Protein AF-A0A7C7P185-F1 (afdb_monomer_lite)

Radius of gyration: 18.32 Å; chains: 1; bounding box: 46×19×54 Å

Structure (mmCIF, N/CA/C/O backbone):
data_AF-A0A7C7P185-F1
#
_entry.id   AF-A0A7C7P185-F1
#
loop_
_atom_site.group_PDB
_atom_site.id
_atom_site.type_symbol
_atom_site.label_atom_id
_atom_site.label_alt_id
_atom_site.label_comp_id
_atom_site.label_asym_id
_atom_site.label_entity_id
_atom_site.label_seq_id
_atom_site.pdbx_PDB_ins_code
_atom_site.Cartn_x
_atom_site.Cartn_y
_atom_site.Cartn_z
_atom_site.occupancy
_atom_site.B_iso_or_equiv
_atom_site.auth_seq_id
_atom_site.auth_comp_id
_atom_site.auth_asym_id
_atom_site.auth_atom_id
_atom_site.pdbx_PDB_model_num
ATOM 1 N N . MET A 1 1 ? -16.454 3.243 3.980 1.00 78.44 1 MET A N 1
ATOM 2 C CA . MET A 1 1 ? -16.232 1.783 3.899 1.00 78.44 1 MET A CA 1
ATOM 3 C C . MET A 1 1 ? -16.115 1.296 2.454 1.00 78.44 1 MET A C 1
ATOM 5 O O . MET A 1 1 ? -15.033 0.866 2.092 1.00 78.44 1 MET A O 1
ATOM 9 N N . ILE A 1 2 ? -17.150 1.423 1.604 1.00 89.62 2 ILE A N 1
ATOM 10 C 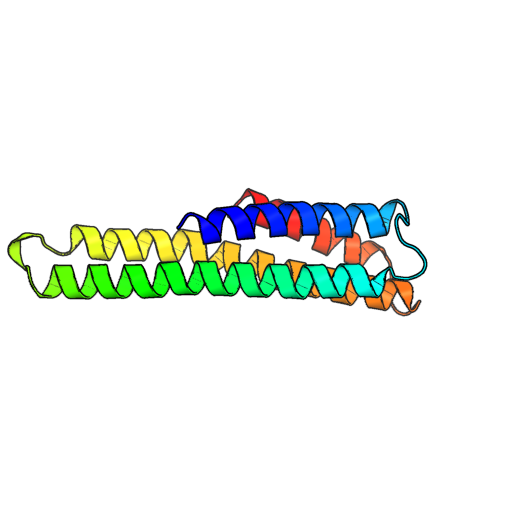CA . ILE A 1 2 ? -17.108 0.959 0.194 1.00 89.62 2 ILE A CA 1
ATOM 11 C C . ILE A 1 2 ? -15.944 1.585 -0.589 1.00 89.62 2 ILE A C 1
ATOM 13 O O . ILE A 1 2 ? -15.174 0.869 -1.219 1.00 89.62 2 ILE A O 1
ATOM 17 N N . LEU A 1 3 ? -15.764 2.906 -0.478 1.00 90.00 3 LEU A N 1
ATOM 18 C CA . LEU A 1 3 ? -14.658 3.606 -1.135 1.00 90.00 3 LEU A CA 1
ATOM 19 C C . LEU A 1 3 ? -13.285 3.052 -0.725 1.00 90.00 3 LEU A C 1
ATOM 21 O O . LEU A 1 3 ? -12.433 2.857 -1.580 1.00 90.00 3 LEU A O 1
ATOM 25 N N . SER A 1 4 ? -13.084 2.751 0.561 1.00 89.44 4 SER A N 1
ATOM 26 C CA . SER A 1 4 ? -11.829 2.182 1.065 1.00 89.44 4 SER A CA 1
ATOM 27 C C . SER A 1 4 ? -11.538 0.819 0.436 1.00 89.44 4 SER A C 1
ATOM 29 O O . SER A 1 4 ? -10.407 0.574 0.040 1.00 89.44 4 SER A O 1
ATOM 31 N N . TYR A 1 5 ? -12.549 -0.040 0.270 1.00 90.94 5 TYR A N 1
ATOM 32 C CA . TYR A 1 5 ? -12.369 -1.329 -0.405 1.00 90.94 5 TYR A CA 1
ATOM 33 C C . TYR A 1 5 ? -12.034 -1.179 -1.886 1.00 90.94 5 TYR A C 1
ATOM 35 O O . TYR A 1 5 ? -11.132 -1.854 -2.374 1.00 90.94 5 TYR A O 1
ATOM 43 N N . ILE A 1 6 ? -12.716 -0.269 -2.587 1.00 94.38 6 ILE A N 1
ATOM 44 C CA . ILE A 1 6 ? -12.422 0.022 -3.995 1.00 94.38 6 ILE A CA 1
ATOM 45 C C . ILE A 1 6 ? -10.981 0.520 -4.130 1.00 94.38 6 ILE A C 1
ATOM 47 O O . ILE A 1 6 ? -10.234 0.028 -4.966 1.00 94.38 6 ILE A O 1
ATOM 51 N N . MET A 1 7 ? -10.567 1.451 -3.274 1.00 94.25 7 MET A N 1
ATOM 52 C CA . MET A 1 7 ? -9.218 2.017 -3.279 1.00 94.25 7 MET A CA 1
ATOM 53 C C . MET A 1 7 ? -8.137 0.975 -2.962 1.00 94.25 7 MET A C 1
ATOM 55 O O . MET A 1 7 ? -7.101 0.951 -3.626 1.00 94.25 7 MET A O 1
ATOM 59 N N . VAL A 1 8 ? -8.390 0.056 -2.024 1.00 93.50 8 VAL A N 1
ATOM 60 C CA . VAL A 1 8 ? -7.486 -1.075 -1.746 1.00 93.50 8 VAL A CA 1
ATOM 61 C C . VAL A 1 8 ? -7.390 -2.012 -2.948 1.00 93.50 8 VAL A C 1
ATOM 63 O O . VAL A 1 8 ? -6.283 -2.390 -3.326 1.00 93.50 8 VAL A O 1
ATOM 66 N N . ALA A 1 9 ? -8.508 -2.338 -3.600 1.00 94.44 9 ALA A N 1
ATOM 67 C CA . ALA A 1 9 ? -8.498 -3.165 -4.805 1.00 94.44 9 ALA A CA 1
ATOM 68 C C . ALA A 1 9 ? -7.710 -2.497 -5.944 1.00 94.44 9 ALA A C 1
ATOM 70 O O . ALA A 1 9 ? -6.847 -3.130 -6.551 1.00 94.44 9 ALA A O 1
ATOM 71 N N . VAL A 1 10 ? -7.940 -1.202 -6.182 1.00 95.44 10 VAL A N 1
ATOM 72 C CA . VAL A 1 10 ? -7.194 -0.407 -7.170 1.00 95.44 10 VAL A CA 1
ATOM 73 C C . VAL A 1 10 ? -5.701 -0.367 -6.830 1.00 95.44 10 VAL A C 1
ATOM 75 O O . VAL A 1 10 ? -4.874 -0.554 -7.716 1.00 95.44 10 VAL A O 1
ATOM 78 N N . SER A 1 11 ? -5.343 -0.195 -5.556 1.00 94.56 11 SER A N 1
ATOM 79 C CA . SER A 1 11 ? -3.947 -0.226 -5.100 1.00 94.56 11 SER A CA 1
ATOM 80 C C . SER A 1 11 ? -3.291 -1.593 -5.301 1.00 94.56 11 SER A C 1
ATOM 82 O O . SER A 1 11 ? -2.121 -1.654 -5.666 1.00 94.56 11 SER A O 1
ATOM 84 N N . GLY A 1 12 ? -4.035 -2.686 -5.116 1.00 94.56 12 GLY A N 1
ATOM 85 C CA . GLY A 1 12 ? -3.556 -4.044 -5.383 1.00 94.56 12 GLY A CA 1
ATOM 86 C C . GLY A 1 12 ? -3.314 -4.300 -6.871 1.00 94.56 12 GLY A C 1
ATOM 87 O O . GLY A 1 12 ? -2.279 -4.851 -7.241 1.00 94.56 12 GLY A O 1
ATOM 88 N N . VAL A 1 13 ? -4.222 -3.836 -7.736 1.00 95.44 13 VAL A N 1
ATOM 89 C CA . VAL A 1 13 ? -4.017 -3.863 -9.195 1.00 95.44 13 VAL A CA 1
ATOM 90 C C . VAL A 1 13 ? -2.798 -3.024 -9.574 1.00 95.44 13 VAL A C 1
ATOM 92 O O . VAL A 1 13 ? -1.955 -3.484 -10.336 1.00 95.44 13 VAL A O 1
ATOM 95 N N . GLY A 1 14 ? -2.660 -1.829 -9.001 1.00 94.00 14 GLY A N 1
ATOM 96 C CA . GLY A 1 14 ? -1.495 -0.973 -9.203 1.00 94.00 14 GLY A CA 1
ATOM 97 C C . GLY A 1 14 ? -0.182 -1.650 -8.799 1.00 94.00 14 GLY A C 1
ATOM 98 O O . GLY A 1 14 ? 0.770 -1.638 -9.571 1.00 94.00 14 GLY A O 1
ATOM 99 N N . LEU A 1 15 ? -0.138 -2.305 -7.635 1.00 94.62 15 LEU A N 1
ATOM 100 C CA . LEU A 1 15 ? 1.029 -3.068 -7.178 1.00 94.62 15 LEU A CA 1
ATOM 101 C C . LEU A 1 15 ? 1.402 -4.194 -8.158 1.00 94.62 15 LEU A C 1
ATOM 103 O O . LEU A 1 15 ? 2.584 -4.420 -8.428 1.00 94.62 15 LEU A O 1
ATOM 107 N N . ALA A 1 16 ? 0.410 -4.895 -8.710 1.00 94.19 16 ALA A N 1
ATOM 108 C CA . ALA A 1 16 ? 0.649 -5.906 -9.736 1.00 94.19 16 ALA A CA 1
ATOM 109 C C . ALA A 1 16 ? 1.204 -5.280 -11.026 1.00 94.19 16 ALA A C 1
ATOM 111 O O . ALA A 1 16 ? 2.144 -5.817 -11.607 1.00 94.19 16 ALA A O 1
ATOM 112 N N . LEU A 1 17 ? 0.672 -4.127 -11.444 1.00 92.50 17 LEU A N 1
ATOM 113 C CA . LEU A 1 17 ? 1.150 -3.400 -12.621 1.00 92.50 17 LEU A CA 1
ATOM 114 C C . LEU A 1 17 ? 2.600 -2.931 -12.474 1.00 92.50 17 LEU A C 1
ATOM 116 O O . LEU A 1 17 ? 3.347 -3.074 -13.433 1.00 92.50 17 LEU A O 1
ATOM 120 N N . VAL A 1 18 ? 3.015 -2.447 -11.297 1.00 92.38 18 VAL A N 1
ATOM 121 C CA . VAL A 1 18 ? 4.420 -2.074 -11.027 1.00 92.38 18 VAL A CA 1
ATOM 122 C C . VAL A 1 18 ? 5.342 -3.282 -11.202 1.00 92.38 18 VAL A C 1
ATOM 124 O O . VAL A 1 18 ? 6.314 -3.220 -11.945 1.00 92.38 18 VAL A O 1
ATOM 127 N N . GLY A 1 19 ? 4.994 -4.430 -10.610 1.00 91.44 19 GLY A N 1
ATOM 128 C CA . GLY A 1 19 ? 5.783 -5.654 -10.789 1.00 91.44 19 GLY A CA 1
ATOM 129 C C . GLY A 1 19 ? 5.840 -6.116 -12.246 1.00 91.44 19 GLY A C 1
ATOM 130 O O . GLY A 1 19 ? 6.911 -6.430 -12.758 1.00 91.44 19 GLY A O 1
ATOM 131 N N . LEU A 1 20 ? 4.701 -6.126 -12.944 1.00 91.06 20 LEU A N 1
ATOM 132 C CA . LEU A 1 20 ? 4.649 -6.482 -14.365 1.00 91.06 20 LEU A CA 1
ATOM 133 C C . LEU A 1 20 ? 5.479 -5.526 -15.223 1.00 91.06 20 LEU A C 1
ATOM 135 O O . LEU A 1 20 ? 6.161 -5.970 -16.144 1.00 91.06 20 LEU A O 1
ATOM 139 N N . ASN A 1 21 ? 5.431 -4.229 -14.926 1.00 89.75 21 ASN A N 1
ATOM 140 C CA . ASN A 1 21 ? 6.194 -3.224 -15.642 1.00 89.75 21 ASN A CA 1
ATOM 141 C C . ASN A 1 21 ? 7.703 -3.426 -15.446 1.00 89.75 21 ASN A C 1
ATOM 143 O O . ASN A 1 21 ? 8.426 -3.414 -16.439 1.00 89.75 21 ASN A O 1
ATOM 147 N N . HIS A 1 22 ? 8.146 -3.715 -14.219 1.00 88.00 22 HIS A N 1
ATOM 148 C CA . HIS A 1 22 ? 9.538 -4.045 -13.910 1.00 88.00 22 HIS A CA 1
ATOM 149 C C . HIS A 1 22 ? 10.031 -5.293 -14.660 1.00 88.00 22 HIS A C 1
ATOM 151 O O . HIS A 1 22 ? 11.036 -5.248 -15.363 1.00 88.00 22 HIS A O 1
ATOM 157 N N . TYR A 1 23 ? 9.302 -6.411 -14.572 1.00 87.56 23 TYR A N 1
ATOM 158 C CA . TYR A 1 23 ? 9.767 -7.692 -15.123 1.00 87.56 23 TYR A CA 1
ATOM 159 C C . TYR A 1 23 ? 9.593 -7.833 -16.640 1.00 87.56 23 TYR A C 1
ATOM 161 O O . TYR A 1 23 ? 10.395 -8.499 -17.293 1.00 87.56 23 TYR A O 1
ATOM 169 N N . LEU A 1 24 ? 8.525 -7.268 -17.209 1.00 85.38 24 LEU A N 1
ATOM 170 C CA . LEU A 1 24 ? 8.162 -7.467 -18.617 1.00 85.38 24 LEU A CA 1
ATOM 171 C C . LEU A 1 24 ? 8.391 -6.224 -19.478 1.00 85.38 24 LEU A C 1
ATOM 173 O O . LEU A 1 24 ? 8.166 -6.290 -20.685 1.00 85.38 24 LEU A O 1
ATOM 177 N N . ASN A 1 25 ? 8.821 -5.104 -18.884 1.00 78.94 25 ASN A N 1
ATOM 178 C CA . ASN A 1 25 ? 8.960 -3.816 -19.567 1.00 78.94 25 ASN A CA 1
ATOM 179 C C . ASN A 1 25 ? 7.692 -3.442 -20.352 1.00 78.94 25 ASN A C 1
ATOM 181 O O . ASN A 1 25 ? 7.751 -3.061 -21.518 1.00 78.94 25 ASN A O 1
ATOM 185 N N . PHE A 1 26 ? 6.526 -3.579 -19.714 1.00 71.06 26 PHE A N 1
ATOM 186 C CA . PHE A 1 26 ? 5.232 -3.344 -20.360 1.00 71.06 26 PHE A CA 1
ATOM 187 C C . PHE A 1 26 ? 5.078 -1.893 -20.857 1.00 71.06 26 PHE A C 1
ATOM 189 O O . PHE A 1 26 ? 4.480 -1.671 -21.910 1.00 71.06 26 PHE A O 1
ATOM 196 N N . TRP A 1 27 ? 5.661 -0.914 -20.149 1.00 72.62 27 TRP A N 1
ATOM 197 C CA . TRP A 1 27 ? 5.684 0.497 -20.555 1.00 72.62 27 TRP A CA 1
ATOM 198 C C . TRP A 1 27 ? 7.100 1.109 -20.482 1.00 72.62 27 TRP A C 1
ATOM 200 O O . TRP A 1 27 ? 7.398 1.907 -19.591 1.00 72.62 27 TRP A O 1
ATOM 210 N N . PRO A 1 28 ? 7.998 0.802 -21.440 1.00 63.56 28 PRO A N 1
ATOM 211 C CA . PRO A 1 28 ? 9.411 1.191 -21.357 1.00 63.56 28 PRO A CA 1
ATOM 212 C C . PRO A 1 28 ? 9.617 2.711 -21.351 1.00 63.56 28 PRO A C 1
ATOM 214 O O . PRO A 1 28 ? 10.471 3.242 -20.649 1.00 63.56 28 PRO A O 1
ATOM 217 N N . THR A 1 29 ? 8.813 3.446 -22.123 1.00 65.69 29 THR A N 1
ATOM 218 C CA . THR A 1 29 ? 8.965 4.899 -22.299 1.00 65.69 29 THR A CA 1
ATOM 219 C C . THR A 1 29 ? 8.483 5.720 -21.106 1.00 65.69 29 THR A C 1
ATOM 221 O O . THR A 1 29 ? 8.861 6.881 -20.979 1.00 65.69 29 THR A O 1
ATOM 224 N N . THR A 1 30 ? 7.640 5.153 -20.243 1.00 74.56 30 THR A N 1
ATOM 225 C CA . THR A 1 30 ? 7.034 5.850 -19.094 1.00 74.56 30 THR A CA 1
ATOM 226 C C . THR A 1 30 ? 7.106 5.010 -17.824 1.00 74.56 30 THR A C 1
ATOM 228 O O . THR A 1 30 ? 6.220 5.097 -16.977 1.00 74.56 30 THR A O 1
ATOM 231 N N . HIS A 1 31 ? 8.161 4.201 -17.702 1.00 77.19 31 HIS A N 1
ATOM 232 C CA . HIS A 1 31 ? 8.340 3.230 -16.625 1.00 77.19 31 HIS A CA 1
ATOM 233 C C . HIS A 1 31 ? 8.168 3.884 -15.245 1.00 77.19 31 HIS A C 1
ATOM 235 O O . HIS A 1 31 ? 7.217 3.604 -14.525 1.00 77.19 31 HIS A O 1
ATOM 241 N N . ILE A 1 32 ? 8.981 4.909 -14.979 1.00 84.44 32 ILE A N 1
ATOM 242 C CA . ILE A 1 32 ? 8.961 5.675 -13.726 1.00 84.44 32 ILE A CA 1
ATOM 243 C C . ILE A 1 32 ? 7.619 6.398 -13.517 1.00 84.44 32 ILE A C 1
ATOM 245 O O . ILE A 1 32 ? 7.147 6.545 -12.392 1.00 84.44 32 ILE A O 1
ATOM 249 N N . THR A 1 33 ? 6.979 6.879 -14.587 1.00 88.62 33 THR A N 1
ATOM 250 C CA . THR A 1 33 ? 5.714 7.624 -14.481 1.00 88.62 33 THR A CA 1
ATOM 251 C C . THR A 1 33 ? 4.580 6.741 -13.966 1.00 88.62 33 THR A C 1
ATOM 253 O O . THR A 1 33 ? 3.771 7.210 -13.163 1.00 88.62 33 THR A O 1
ATOM 256 N N . LEU A 1 34 ? 4.526 5.478 -14.400 1.00 89.94 34 LEU A N 1
ATOM 257 C CA . LEU A 1 34 ? 3.544 4.516 -13.908 1.00 89.94 34 LEU A CA 1
ATOM 258 C C . LEU A 1 34 ? 3.747 4.254 -12.413 1.00 89.94 34 LEU A C 1
ATOM 260 O O . LEU A 1 34 ? 2.791 4.367 -11.645 1.00 89.94 34 LEU A O 1
ATOM 264 N N . ASP A 1 35 ? 4.981 3.980 -11.993 1.00 90.56 35 ASP A N 1
ATOM 265 C CA . ASP A 1 35 ? 5.286 3.656 -10.597 1.00 90.56 35 ASP A CA 1
ATOM 266 C C . ASP A 1 35 ? 4.968 4.835 -9.670 1.00 90.56 35 ASP A C 1
ATOM 268 O O . ASP A 1 35 ? 4.377 4.661 -8.601 1.00 90.56 35 ASP A O 1
ATOM 272 N N . LEU A 1 36 ? 5.260 6.063 -10.116 1.00 92.25 36 LEU A N 1
ATOM 273 C CA . LEU A 1 36 ? 4.890 7.283 -9.402 1.00 92.25 36 LEU A CA 1
ATOM 274 C C . LEU A 1 36 ? 3.370 7.452 -9.302 1.00 92.25 36 LEU A C 1
ATOM 276 O O . LEU A 1 36 ? 2.865 7.732 -8.214 1.00 92.25 36 LEU A O 1
ATOM 280 N N . LEU A 1 37 ? 2.624 7.248 -10.391 1.00 93.06 37 LEU A N 1
ATOM 281 C CA . LEU A 1 37 ? 1.161 7.326 -10.368 1.00 93.06 37 LEU A CA 1
ATOM 282 C C . LEU A 1 37 ? 0.566 6.313 -9.382 1.00 93.06 37 LEU A C 1
ATOM 284 O O . LEU A 1 37 ? -0.274 6.671 -8.551 1.00 93.06 37 LEU A O 1
ATOM 288 N N . VAL A 1 38 ? 1.026 5.061 -9.442 1.00 94.19 38 VAL A N 1
ATOM 289 C CA . VAL A 1 38 ? 0.576 4.010 -8.527 1.00 94.19 38 VAL A CA 1
ATOM 290 C C . VAL A 1 38 ? 0.953 4.355 -7.085 1.00 94.19 38 VAL A C 1
ATOM 292 O O . VAL A 1 38 ? 0.121 4.178 -6.197 1.00 94.19 38 VAL A O 1
ATOM 295 N N . SER A 1 39 ? 2.143 4.909 -6.832 1.00 94.75 39 SER A N 1
ATOM 296 C CA . SER A 1 39 ? 2.571 5.326 -5.487 1.00 94.75 39 SER A CA 1
ATOM 297 C C . SER A 1 39 ? 1.648 6.372 -4.860 1.00 94.75 39 SER A C 1
ATOM 299 O O . SER A 1 39 ? 1.280 6.246 -3.691 1.00 94.75 39 SER A O 1
ATOM 301 N N . ILE A 1 40 ? 1.181 7.345 -5.647 1.00 95.19 40 ILE A N 1
ATOM 302 C CA . ILE A 1 40 ? 0.241 8.375 -5.189 1.00 95.19 40 ILE A CA 1
ATOM 303 C C . ILE A 1 40 ? -1.101 7.741 -4.813 1.00 95.19 40 ILE A C 1
ATOM 305 O O . ILE A 1 40 ? -1.624 8.002 -3.727 1.00 95.19 40 ILE A O 1
ATOM 309 N N . ILE A 1 41 ? -1.644 6.884 -5.683 1.00 95.38 41 ILE A N 1
ATOM 310 C CA . ILE A 1 41 ? -2.912 6.181 -5.436 1.00 95.38 41 ILE A CA 1
ATOM 311 C C . ILE A 1 41 ? -2.796 5.282 -4.200 1.00 95.38 41 ILE A C 1
ATOM 313 O O . ILE A 1 41 ? -3.705 5.246 -3.365 1.00 95.38 41 ILE A O 1
ATOM 317 N N . PHE A 1 42 ? -1.668 4.589 -4.054 1.00 95.44 42 PHE A N 1
ATOM 318 C CA . PHE A 1 42 ? -1.409 3.702 -2.931 1.00 95.44 42 PHE A CA 1
ATOM 319 C C . PHE A 1 42 ? -1.343 4.480 -1.616 1.00 95.44 42 PHE A C 1
ATOM 321 O O . PHE A 1 42 ? -2.070 4.148 -0.683 1.00 95.44 42 PHE A O 1
ATOM 328 N N . ILE A 1 43 ? -0.551 5.556 -1.536 1.00 94.94 43 ILE A N 1
ATOM 329 C CA . ILE A 1 43 ? -0.481 6.396 -0.330 1.00 94.94 43 ILE A CA 1
ATOM 330 C C . ILE A 1 43 ? -1.863 6.964 0.004 1.00 94.94 43 ILE A C 1
ATOM 332 O O . ILE A 1 43 ? -2.302 6.849 1.147 1.00 94.94 43 ILE A O 1
ATOM 336 N N . ALA A 1 44 ? -2.579 7.513 -0.982 1.00 95.06 44 ALA A N 1
ATOM 337 C CA . ALA A 1 44 ? -3.920 8.055 -0.775 1.00 95.06 44 ALA A CA 1
ATOM 338 C C . ALA A 1 44 ? -4.881 7.000 -0.202 1.00 95.06 44 ALA A C 1
ATOM 340 O O . ALA A 1 44 ? -5.644 7.282 0.725 1.00 95.06 44 ALA A O 1
ATOM 341 N N . THR A 1 45 ? -4.797 5.765 -0.698 1.00 94.62 45 THR A N 1
ATOM 342 C CA . THR A 1 45 ? -5.566 4.624 -0.191 1.00 94.62 45 THR A CA 1
ATOM 343 C C . THR A 1 45 ? -5.222 4.315 1.262 1.00 94.62 45 THR A C 1
ATOM 345 O O . THR A 1 45 ? -6.123 4.198 2.094 1.00 94.62 45 THR A O 1
ATOM 348 N N . GLN A 1 46 ? -3.934 4.219 1.593 1.00 93.06 46 GLN A N 1
ATOM 349 C CA . GLN A 1 46 ? -3.482 3.910 2.952 1.00 93.06 46 GLN A CA 1
ATOM 350 C C . GLN A 1 46 ? -3.883 5.011 3.940 1.00 93.06 46 GLN A C 1
ATOM 352 O O . GLN A 1 46 ? -4.389 4.725 5.028 1.00 93.06 46 GLN A O 1
ATOM 357 N N . THR A 1 47 ? -3.761 6.277 3.538 1.00 93.31 47 THR A N 1
ATOM 358 C CA . THR A 1 47 ? -4.232 7.429 4.312 1.00 93.31 47 THR A CA 1
ATOM 359 C C . THR A 1 47 ? -5.744 7.381 4.537 1.00 93.31 47 THR A C 1
ATOM 361 O O . THR A 1 47 ? -6.197 7.568 5.668 1.00 93.31 47 THR A O 1
ATOM 364 N N . LEU A 1 48 ? -6.536 7.076 3.504 1.00 93.56 48 LEU A N 1
ATOM 365 C CA . LEU A 1 48 ? -7.990 6.941 3.621 1.00 93.56 48 LEU A CA 1
ATOM 366 C C . LEU A 1 48 ? -8.383 5.823 4.599 1.00 93.56 48 LEU A C 1
ATOM 368 O O . LEU A 1 48 ? -9.262 6.016 5.442 1.00 93.56 48 LEU A O 1
ATOM 372 N N . VAL A 1 49 ? -7.738 4.658 4.498 1.00 91.25 49 VAL A N 1
ATOM 373 C CA . VAL A 1 49 ? -7.975 3.512 5.388 1.00 91.25 49 VAL A CA 1
ATOM 374 C C . VAL A 1 49 ? -7.633 3.877 6.834 1.00 91.25 49 VAL A C 1
ATOM 376 O O . VAL A 1 49 ? -8.442 3.644 7.735 1.00 91.25 49 VAL A O 1
ATOM 379 N N . MET A 1 50 ? -6.487 4.518 7.068 1.00 90.69 50 MET A N 1
ATOM 380 C CA . MET A 1 50 ? -6.090 4.968 8.403 1.00 90.69 50 MET A CA 1
ATOM 381 C C . MET A 1 50 ? -7.074 5.983 8.989 1.00 90.69 50 MET A C 1
ATOM 383 O O . MET A 1 50 ? -7.496 5.825 10.136 1.00 90.69 50 MET A O 1
ATOM 387 N N . PHE A 1 51 ? -7.501 6.986 8.216 1.00 91.69 51 PHE A N 1
ATOM 388 C CA . PHE A 1 51 ? -8.483 7.964 8.689 1.00 91.69 51 PHE A CA 1
ATOM 389 C C . PHE A 1 51 ? -9.827 7.331 9.029 1.00 91.69 51 PHE A C 1
ATOM 391 O O . PHE A 1 51 ? -10.432 7.708 10.031 1.00 91.69 51 PHE A O 1
ATOM 398 N N . PHE A 1 52 ? -10.266 6.335 8.259 1.00 90.44 52 PHE A N 1
ATOM 399 C CA . PHE A 1 52 ? -11.469 5.578 8.585 1.00 90.44 52 PHE A CA 1
ATOM 400 C C . PHE A 1 52 ? -11.356 4.916 9.969 1.00 90.44 52 PHE A C 1
ATOM 402 O O . PHE A 1 52 ? -12.219 5.124 10.820 1.00 90.44 52 PHE A O 1
ATOM 409 N N . PHE A 1 53 ? -10.261 4.204 10.257 1.00 89.75 53 PHE A N 1
ATOM 410 C CA . PHE A 1 53 ? -10.062 3.571 11.569 1.00 89.75 53 PHE A CA 1
ATOM 411 C C . PHE A 1 53 ? -9.861 4.565 12.717 1.00 89.75 53 PHE A C 1
ATOM 413 O O . PHE A 1 53 ? -10.279 4.305 13.853 1.00 89.75 53 PHE A O 1
ATOM 420 N N . VAL A 1 54 ? -9.220 5.704 12.454 1.00 90.75 54 VAL A N 1
ATOM 421 C CA . VAL A 1 54 ? -9.093 6.781 13.440 1.00 90.75 54 VAL A CA 1
ATOM 422 C C . VAL A 1 54 ? -10.473 7.348 13.771 1.00 90.75 54 VAL A C 1
ATOM 424 O O . VAL A 1 54 ? -10.843 7.324 14.944 1.00 90.75 54 VAL A O 1
ATOM 427 N N . GLY A 1 55 ? -11.248 7.753 12.761 1.00 91.75 55 GLY A N 1
ATOM 428 C CA . GLY A 1 55 ? -12.576 8.347 12.925 1.00 91.75 55 GLY A CA 1
ATOM 429 C C . GLY A 1 55 ? -13.575 7.403 13.594 1.00 91.75 55 GLY A C 1
ATOM 430 O O . GLY A 1 55 ? -14.190 7.764 14.595 1.00 91.75 55 GLY A O 1
ATOM 431 N N . THR A 1 56 ? -13.679 6.157 13.123 1.00 90.88 56 THR A N 1
ATOM 432 C CA . THR A 1 56 ? -14.547 5.152 13.758 1.00 90.88 56 THR A CA 1
ATOM 433 C C . THR A 1 56 ? -14.104 4.850 15.188 1.00 90.88 56 THR A C 1
ATOM 435 O O . THR A 1 56 ? -14.940 4.667 16.067 1.00 90.88 56 THR A O 1
ATOM 438 N N . GLY A 1 57 ? -12.796 4.832 15.456 1.00 90.94 57 GLY A N 1
ATOM 439 C CA . GLY A 1 57 ? -12.300 4.580 16.804 1.00 90.94 57 GLY A CA 1
ATOM 440 C C . GLY A 1 57 ? -12.555 5.720 17.791 1.00 90.94 57 GLY A C 1
ATOM 441 O O . GLY A 1 57 ? -12.723 5.437 18.973 1.00 90.94 57 GLY A O 1
ATOM 442 N N . VAL A 1 58 ? -12.584 6.973 17.329 1.00 92.31 58 VAL A N 1
ATOM 443 C CA . VAL A 1 58 ? -12.993 8.124 18.152 1.00 92.31 58 VAL A CA 1
ATOM 444 C C . VAL A 1 58 ? -14.486 8.034 18.455 1.00 92.31 58 VAL A C 1
ATOM 446 O O . VAL A 1 58 ? -14.854 8.044 19.621 1.00 92.31 58 VAL A O 1
ATOM 449 N N . ASN A 1 59 ? -15.315 7.797 17.435 1.00 93.00 59 ASN A N 1
ATOM 450 C CA . ASN A 1 59 ? -16.766 7.683 17.592 1.00 93.00 59 ASN A CA 1
ATOM 451 C C . ASN A 1 59 ? -17.160 6.558 18.577 1.00 93.00 59 ASN A C 1
ATOM 453 O O . ASN A 1 59 ? -17.938 6.772 19.498 1.00 93.00 59 ASN A O 1
ATOM 457 N N . ILE A 1 60 ? -16.541 5.371 18.473 1.00 91.38 60 ILE A N 1
ATOM 458 C CA . ILE A 1 60 ? -16.788 4.267 19.423 1.00 91.38 60 ILE A CA 1
ATOM 459 C C . ILE A 1 60 ? -16.348 4.632 20.847 1.00 91.38 60 ILE A C 1
ATOM 461 O O . ILE A 1 60 ? -17.004 4.236 21.811 1.00 91.38 60 ILE A O 1
ATOM 465 N N . LYS A 1 61 ? -15.233 5.358 20.995 1.00 90.19 61 LYS A N 1
ATOM 466 C CA . LYS A 1 61 ? -14.753 5.805 22.306 1.00 90.19 61 LYS A CA 1
ATOM 467 C C . LYS A 1 61 ? -15.753 6.772 22.938 1.00 90.19 61 LYS A C 1
ATOM 469 O O . LYS A 1 61 ? -16.151 6.526 24.068 1.00 90.19 61 LYS A O 1
ATOM 474 N N . GLU A 1 62 ? -16.156 7.812 22.213 1.00 92.12 62 GLU A N 1
ATOM 475 C CA . GLU A 1 62 ? -17.130 8.811 22.674 1.00 92.12 62 GLU A CA 1
ATOM 476 C C . GLU A 1 62 ? -18.454 8.138 23.051 1.00 92.12 62 GLU A C 1
ATOM 478 O O . GLU A 1 62 ? -18.910 8.270 24.182 1.00 92.12 62 GLU A O 1
ATOM 483 N N . TYR A 1 63 ? -18.977 7.264 22.184 1.00 92.38 63 TYR A N 1
ATOM 484 C CA . TYR A 1 63 ? -20.204 6.517 22.458 1.00 92.38 63 TYR A CA 1
ATOM 485 C C . TYR A 1 63 ? -20.129 5.664 23.735 1.00 92.38 63 TYR A C 1
ATOM 487 O O . TYR A 1 63 ? -21.091 5.607 24.498 1.00 92.38 63 TYR A O 1
ATOM 495 N N . THR A 1 64 ? -18.986 5.014 23.989 1.00 90.31 64 THR A N 1
ATOM 496 C CA . THR A 1 64 ? -18.779 4.197 25.202 1.00 90.31 64 THR A CA 1
ATOM 497 C C . THR A 1 64 ? -18.650 5.064 26.461 1.00 90.31 64 THR A C 1
ATOM 499 O O . THR A 1 64 ? -19.036 4.633 27.542 1.00 90.31 64 THR A O 1
ATOM 502 N N . GLN A 1 65 ? -18.110 6.281 26.338 1.00 88.62 65 GLN A N 1
ATOM 503 C CA . GLN A 1 65 ? -18.004 7.228 27.453 1.00 88.62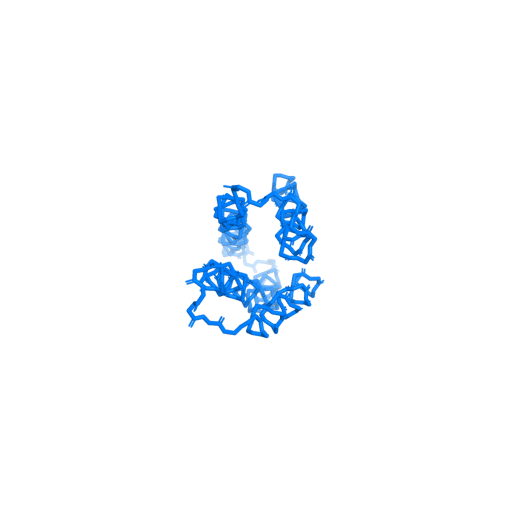 65 GLN A CA 1
ATOM 504 C C . GLN A 1 65 ? -19.369 7.806 27.839 1.00 88.62 65 GLN A C 1
ATOM 506 O O . GLN A 1 65 ? -19.634 7.976 29.027 1.00 88.62 65 GLN A O 1
ATOM 511 N N . ASP A 1 66 ? -20.230 8.043 26.850 1.00 93.50 66 ASP A N 1
ATOM 512 C CA . ASP A 1 66 ? -21.589 8.549 27.056 1.00 93.50 66 ASP A CA 1
ATOM 513 C C . ASP A 1 66 ? -22.549 7.482 27.616 1.00 93.50 66 ASP A C 1
ATOM 515 O O . ASP A 1 66 ? -23.578 7.829 28.191 1.00 93.50 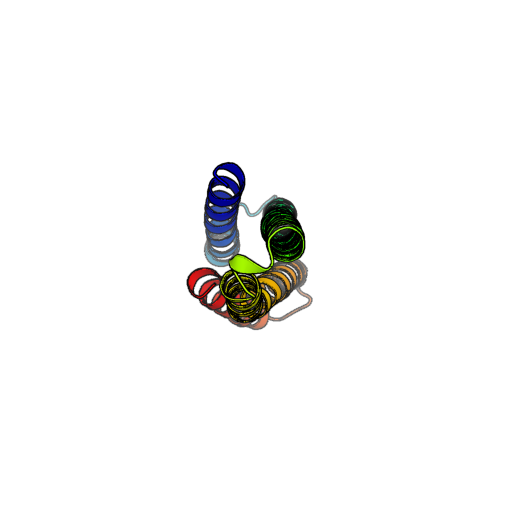66 ASP A O 1
ATOM 519 N N . HIS A 1 67 ? -22.199 6.195 27.487 1.00 91.19 67 HIS A N 1
ATOM 520 C CA . HIS A 1 67 ? -23.021 5.051 27.906 1.00 91.19 67 HIS A CA 1
ATOM 521 C C . HIS A 1 67 ? -22.221 4.056 28.775 1.00 91.19 67 HIS A C 1
ATOM 523 O O . HIS A 1 67 ? -21.853 2.963 28.313 1.00 91.19 67 HIS A O 1
ATOM 529 N N . PRO A 1 68 ? -21.923 4.403 30.046 1.00 86.75 68 PRO A N 1
ATOM 530 C CA . PRO A 1 68 ? -21.097 3.583 30.936 1.00 86.75 68 PRO A CA 1
ATOM 531 C C . PRO A 1 68 ? -21.642 2.166 31.181 1.00 86.75 68 PRO A C 1
ATOM 533 O O . PRO A 1 68 ? -20.873 1.251 31.482 1.00 86.75 68 PRO A O 1
ATOM 536 N N . GLU A 1 69 ? -22.952 1.958 31.032 1.00 92.06 69 GLU A N 1
ATOM 537 C CA . GLU A 1 69 ? -23.642 0.675 31.190 1.00 92.06 69 GLU A CA 1
ATOM 538 C C . GLU A 1 69 ? -23.203 -0.393 30.178 1.00 92.06 69 GLU A C 1
ATOM 540 O O . GLU A 1 69 ? -23.305 -1.591 30.448 1.00 92.06 69 GLU A O 1
ATOM 545 N N . ILE A 1 70 ? -22.683 0.029 29.024 1.00 84.44 70 ILE A N 1
ATOM 546 C CA . ILE A 1 70 ? -22.210 -0.855 27.951 1.00 84.44 70 ILE A CA 1
ATOM 547 C C . ILE A 1 70 ? -20.786 -1.361 28.255 1.00 84.44 70 ILE A C 1
ATOM 549 O O . ILE A 1 70 ? -20.376 -2.439 27.803 1.00 84.44 70 ILE A O 1
ATOM 553 N N . GLY A 1 71 ? -20.040 -0.601 29.064 1.00 84.06 71 GLY A N 1
ATOM 554 C CA . GLY A 1 71 ? -18.670 -0.883 29.476 1.00 84.06 71 GLY A CA 1
ATOM 555 C C . GLY A 1 71 ? -17.640 -0.853 28.337 1.00 84.06 71 GLY A C 1
ATOM 556 O O . GLY A 1 71 ? -17.943 -0.719 27.154 1.00 84.06 71 GLY A O 1
ATOM 557 N N . ASP A 1 72 ? -16.368 -1.061 28.682 1.00 85.69 72 ASP A N 1
ATOM 558 C CA . ASP A 1 72 ? -15.234 -0.840 27.765 1.00 85.69 72 ASP A CA 1
ATOM 559 C C . ASP A 1 72 ? -15.015 -1.928 26.699 1.00 85.69 72 ASP A C 1
ATOM 561 O O . ASP A 1 72 ? -13.968 -1.960 26.040 1.00 85.69 72 ASP A O 1
ATOM 565 N N . LYS A 1 73 ? -15.944 -2.875 26.531 1.00 89.12 73 LYS A N 1
ATOM 566 C CA . LYS A 1 73 ? -15.745 -4.034 25.645 1.00 89.12 73 LYS A CA 1
ATOM 567 C C . LYS A 1 73 ? -15.486 -3.599 24.199 1.00 89.12 73 LYS A C 1
ATOM 569 O O . LYS A 1 73 ? -14.557 -4.102 23.564 1.00 89.12 73 LYS A O 1
ATOM 574 N N . PHE A 1 74 ? -16.272 -2.649 23.694 1.00 86.19 74 PHE A N 1
ATOM 575 C CA . PHE A 1 74 ? -16.157 -2.150 22.322 1.00 86.19 74 PHE A CA 1
ATOM 576 C C . PHE A 1 74 ? -14.892 -1.317 22.120 1.00 86.19 74 PHE A C 1
ATOM 578 O O . PHE A 1 74 ? -14.156 -1.540 21.157 1.00 86.19 74 PHE A O 1
ATOM 585 N N . TYR A 1 75 ? -14.571 -0.440 23.072 1.00 88.75 75 TYR A N 1
ATOM 586 C CA . TYR A 1 75 ? -13.340 0.345 23.044 1.00 88.75 75 TYR A CA 1
ATOM 587 C C . TYR A 1 75 ? -12.080 -0.541 23.054 1.00 88.75 75 TYR A C 1
ATOM 589 O O . TYR A 1 75 ? -11.187 -0.375 22.216 1.00 88.75 75 TYR A O 1
ATOM 597 N N . LYS A 1 76 ? -12.027 -1.557 23.929 1.00 89.88 76 LYS A N 1
ATOM 598 C CA . LYS A 1 76 ? -10.934 -2.547 23.954 1.00 89.88 76 LYS A CA 1
ATOM 599 C C . LYS A 1 76 ? -10.853 -3.348 22.653 1.00 89.88 76 LYS A C 1
ATOM 601 O O . LYS A 1 76 ? -9.749 -3.610 22.174 1.00 89.88 76 LYS A O 1
ATOM 606 N N . GLY A 1 77 ? -11.997 -3.689 22.057 1.00 89.69 77 GLY A N 1
ATOM 607 C CA . GLY A 1 77 ? -12.067 -4.340 20.748 1.00 89.69 77 GLY A CA 1
ATOM 608 C C . GLY A 1 77 ? -11.412 -3.504 19.645 1.00 89.69 77 GLY A C 1
ATOM 609 O O . GLY A 1 77 ? -10.539 -3.998 18.931 1.00 89.69 77 GLY A O 1
ATOM 610 N N . VAL A 1 78 ? -11.751 -2.216 19.560 1.00 90.31 78 VAL A N 1
ATOM 611 C CA . VAL A 1 78 ? -11.144 -1.281 18.596 1.00 90.31 78 VAL A CA 1
ATOM 612 C C . VAL A 1 78 ? -9.636 -1.159 18.805 1.00 90.31 78 VAL A C 1
ATOM 614 O O . VAL A 1 78 ? -8.880 -1.188 17.834 1.00 90.31 78 VAL A O 1
ATOM 617 N N . LEU A 1 79 ? -9.173 -1.056 20.054 1.00 89.38 79 LEU A N 1
ATOM 618 C CA . LEU A 1 79 ? -7.739 -1.028 20.359 1.00 89.38 79 LEU A CA 1
ATOM 619 C C . LEU A 1 79 ? -7.029 -2.306 19.891 1.00 89.38 79 LEU A C 1
ATOM 621 O O . LEU A 1 79 ? -5.929 -2.227 19.340 1.00 89.38 79 LEU A O 1
ATOM 625 N N . GLY A 1 80 ? -7.659 -3.470 20.070 1.00 91.44 80 GLY A N 1
ATOM 626 C CA . GLY A 1 80 ? -7.155 -4.748 19.567 1.00 91.44 80 GLY A CA 1
ATOM 627 C C . GLY A 1 80 ? -7.025 -4.769 18.042 1.00 91.44 80 GLY A C 1
ATOM 628 O O . GLY A 1 80 ? -5.976 -5.149 17.521 1.00 91.44 80 GLY A O 1
ATOM 629 N N . ILE A 1 81 ? -8.047 -4.288 17.328 1.00 90.31 81 ILE A N 1
ATOM 630 C CA . ILE A 1 81 ? -8.038 -4.192 15.860 1.00 90.31 81 ILE A CA 1
ATOM 631 C C . ILE A 1 81 ? -6.919 -3.260 15.388 1.00 90.31 81 ILE A C 1
ATOM 633 O O . ILE A 1 81 ? -6.110 -3.659 14.552 1.00 90.31 81 ILE A O 1
ATOM 637 N N . LYS A 1 82 ? -6.807 -2.054 15.963 1.00 88.62 82 LYS A N 1
ATOM 638 C CA . LYS A 1 82 ? -5.757 -1.085 15.603 1.00 88.62 82 LYS A CA 1
ATOM 639 C C . LYS A 1 82 ? -4.357 -1.669 15.789 1.00 88.62 82 LYS A C 1
ATOM 641 O O . LYS A 1 82 ? -3.519 -1.539 14.905 1.00 88.62 82 LYS A O 1
ATOM 646 N N . ARG A 1 83 ? -4.110 -2.368 16.902 1.00 89.31 83 ARG A N 1
ATOM 647 C CA . ARG A 1 83 ? -2.813 -3.014 17.179 1.00 89.31 83 ARG A CA 1
ATOM 648 C C . ARG A 1 83 ? -2.462 -4.118 16.188 1.00 89.31 83 ARG A C 1
ATOM 650 O O . ARG A 1 83 ? -1.283 -4.322 15.924 1.00 89.31 83 ARG A O 1
ATOM 657 N N . LYS A 1 84 ? -3.458 -4.829 15.660 1.00 89.38 84 LYS A N 1
ATOM 658 C CA . LYS A 1 84 ? -3.239 -5.898 14.682 1.00 89.38 84 LYS A CA 1
ATOM 659 C C . LYS A 1 84 ? -3.047 -5.353 13.268 1.00 89.38 84 LYS A C 1
ATOM 661 O O . LYS A 1 84 ? -2.203 -5.867 12.545 1.00 89.38 84 LYS A O 1
ATOM 666 N N . LEU A 1 85 ? -3.813 -4.328 12.896 1.00 88.25 85 LEU A N 1
ATOM 667 C CA . LEU A 1 85 ? -3.869 -3.825 11.527 1.00 88.25 85 LEU A CA 1
ATOM 668 C C . LEU A 1 85 ? -2.826 -2.739 11.240 1.00 88.25 85 LEU A C 1
ATOM 670 O O . LEU A 1 85 ? -2.205 -2.753 10.188 1.00 88.25 85 LEU A O 1
ATOM 674 N N . TYR A 1 86 ? -2.565 -1.818 12.172 1.00 89.31 86 TYR A N 1
ATOM 675 C CA . TYR A 1 86 ? -1.709 -0.662 11.877 1.00 89.31 86 TYR A CA 1
ATOM 676 C C . TYR A 1 86 ? -0.257 -1.049 11.556 1.00 89.31 86 TYR A C 1
ATOM 678 O O . TYR A 1 86 ? 0.274 -0.516 10.582 1.00 89.31 86 TYR A O 1
ATOM 686 N N . PRO A 1 87 ? 0.408 -1.960 12.300 1.00 90.50 87 PRO A N 1
ATOM 687 C CA . PRO A 1 87 ? 1.782 -2.341 11.981 1.00 90.50 87 PRO A CA 1
ATOM 688 C C . PRO A 1 87 ? 1.969 -2.907 10.560 1.00 90.50 87 PRO A C 1
ATOM 690 O O . PRO A 1 87 ? 2.835 -2.391 9.852 1.00 90.50 87 PRO A O 1
ATOM 693 N N . PRO A 1 88 ? 1.188 -3.905 10.087 1.00 90.62 88 PRO A N 1
ATOM 694 C CA . PRO A 1 88 ? 1.342 -4.402 8.721 1.00 90.62 88 PRO A CA 1
ATOM 695 C C . PRO A 1 88 ? 0.956 -3.359 7.664 1.00 90.62 88 PRO A C 1
ATOM 697 O O . PRO A 1 88 ? 1.661 -3.251 6.664 1.00 90.62 88 PRO A O 1
ATOM 700 N N . THR A 1 89 ? -0.073 -2.537 7.898 1.00 90.31 89 THR A N 1
ATOM 701 C CA . THR A 1 89 ? -0.473 -1.447 6.987 1.00 90.31 89 THR A CA 1
ATOM 702 C C . THR A 1 89 ? 0.621 -0.377 6.835 1.00 90.31 89 THR A C 1
ATOM 704 O O . THR A 1 89 ? 0.913 0.092 5.733 1.00 90.31 89 THR A O 1
ATOM 707 N N . MET A 1 90 ? 1.295 -0.008 7.924 1.00 91.44 90 MET A N 1
ATOM 708 C CA . MET A 1 90 ? 2.437 0.909 7.859 1.00 91.44 90 MET A CA 1
ATOM 709 C C . MET A 1 90 ? 3.630 0.264 7.151 1.00 91.44 90 MET A C 1
ATOM 711 O O . MET A 1 90 ? 4.278 0.905 6.325 1.00 91.44 90 MET A O 1
ATOM 715 N N . MET A 1 91 ? 3.898 -1.013 7.436 1.00 94.06 91 MET A N 1
ATOM 716 C CA . MET A 1 91 ? 5.008 -1.744 6.830 1.00 94.06 91 MET A CA 1
ATOM 717 C C . MET A 1 91 ? 4.840 -1.883 5.316 1.00 94.06 91 MET A C 1
ATOM 719 O O . MET A 1 91 ? 5.778 -1.582 4.584 1.00 94.06 91 MET A O 1
ATOM 723 N N . VAL A 1 92 ? 3.651 -2.269 4.835 1.00 94.62 92 VAL A N 1
ATOM 724 C CA . VAL A 1 92 ? 3.392 -2.376 3.390 1.00 94.62 92 VAL A CA 1
ATOM 725 C C . VAL A 1 92 ? 3.570 -1.031 2.693 1.00 94.62 92 VAL A C 1
ATOM 727 O O . VAL A 1 92 ? 4.151 -0.978 1.616 1.00 94.62 92 VAL A O 1
ATOM 730 N N . THR A 1 93 ? 3.155 0.066 3.332 1.00 93.94 93 THR A N 1
ATOM 731 C CA . THR A 1 93 ? 3.326 1.415 2.781 1.00 93.94 93 THR A CA 1
ATOM 732 C C . THR A 1 93 ? 4.804 1.776 2.653 1.00 93.94 93 THR A C 1
ATOM 734 O O . THR A 1 93 ? 5.240 2.212 1.592 1.00 93.94 93 THR A O 1
ATOM 737 N N . MET A 1 94 ? 5.600 1.557 3.704 1.00 95.38 94 MET A N 1
ATOM 738 C CA . MET A 1 94 ? 7.039 1.843 3.672 1.00 95.38 94 MET A CA 1
ATOM 739 C C . MET A 1 94 ? 7.779 0.974 2.651 1.00 95.38 94 MET A C 1
ATOM 741 O O . MET A 1 94 ? 8.600 1.487 1.893 1.00 95.38 94 MET A O 1
ATOM 745 N N . LEU A 1 95 ? 7.475 -0.326 2.617 1.00 96.12 95 LEU A N 1
ATOM 7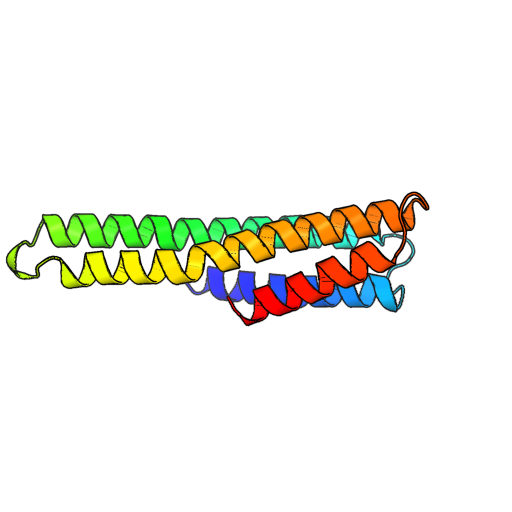46 C CA . LEU A 1 95 ? 8.076 -1.263 1.673 1.00 96.12 95 LEU A CA 1
ATOM 747 C C . LEU A 1 95 ? 7.732 -0.902 0.229 1.00 96.12 95 LEU A C 1
ATOM 749 O O . LEU A 1 95 ? 8.626 -0.904 -0.613 1.00 96.12 95 LEU A O 1
ATOM 753 N N . PHE A 1 96 ? 6.478 -0.531 -0.040 1.00 95.62 96 PHE A N 1
ATOM 754 C CA . PHE A 1 96 ? 6.059 -0.148 -1.381 1.00 95.62 96 PHE A CA 1
ATOM 755 C C . PHE A 1 96 ? 6.761 1.125 -1.854 1.00 95.62 96 PHE A C 1
ATOM 757 O O . PHE A 1 96 ? 7.276 1.170 -2.968 1.00 95.62 96 PHE A O 1
ATOM 764 N N . MET A 1 97 ? 6.852 2.139 -0.990 1.00 95.81 97 MET A N 1
ATOM 765 C CA . MET A 1 97 ? 7.571 3.371 -1.319 1.00 95.81 97 MET A CA 1
ATOM 766 C C . MET A 1 97 ? 9.053 3.115 -1.578 1.00 95.81 97 MET A C 1
ATOM 768 O O . MET A 1 97 ? 9.615 3.660 -2.526 1.00 95.81 97 MET A O 1
ATOM 772 N N . ALA A 1 98 ? 9.681 2.260 -0.771 1.00 95.38 98 ALA A N 1
ATOM 773 C CA . ALA A 1 98 ? 11.055 1.848 -1.006 1.00 95.38 98 ALA A CA 1
ATOM 774 C C . ALA A 1 98 ? 11.197 1.093 -2.337 1.00 95.38 98 ALA A C 1
ATOM 776 O O . ALA A 1 98 ? 12.118 1.396 -3.086 1.00 95.38 98 ALA A O 1
ATOM 777 N N . ALA A 1 99 ? 10.275 0.181 -2.667 1.00 94.69 99 ALA A N 1
ATOM 778 C CA . ALA A 1 99 ? 10.283 -0.540 -3.938 1.00 94.69 99 ALA A CA 1
ATOM 779 C C . ALA A 1 99 ? 10.213 0.422 -5.134 1.00 94.69 99 ALA A C 1
ATOM 781 O O . ALA A 1 99 ? 11.066 0.338 -6.005 1.00 94.69 99 ALA A O 1
ATOM 782 N N . VAL A 1 100 ? 9.288 1.388 -5.133 1.00 93.50 100 VAL A N 1
ATOM 783 C CA . VAL A 1 100 ? 9.151 2.387 -6.214 1.00 93.50 100 VAL A CA 1
ATOM 784 C C . VAL A 1 100 ? 10.411 3.249 -6.368 1.00 93.50 100 VAL A C 1
ATOM 786 O O . VAL A 1 100 ? 10.861 3.506 -7.483 1.00 93.50 100 VAL A O 1
ATOM 789 N N . ILE A 1 101 ? 11.019 3.687 -5.259 1.00 93.00 101 ILE A N 1
ATOM 790 C CA . ILE A 1 101 ? 12.271 4.461 -5.304 1.00 93.00 101 ILE A CA 1
ATOM 791 C C . ILE A 1 101 ? 13.412 3.601 -5.858 1.00 93.00 101 ILE A C 1
ATOM 793 O O . ILE A 1 101 ? 14.170 4.056 -6.717 1.00 93.00 101 ILE A O 1
ATOM 7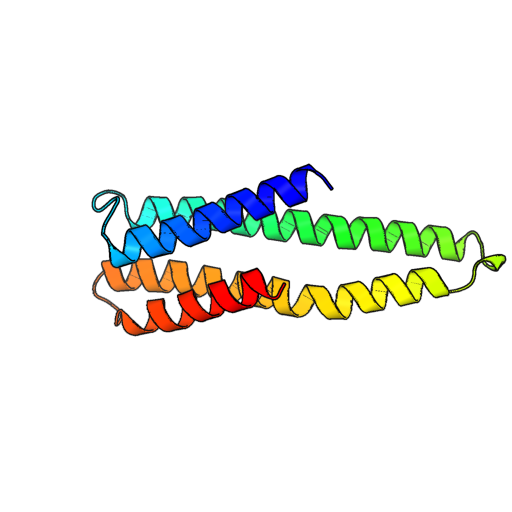97 N N . LEU A 1 102 ? 13.538 2.364 -5.375 1.00 93.50 102 LEU A N 1
ATOM 798 C CA . LEU A 1 102 ? 14.564 1.429 -5.822 1.00 93.50 102 LEU A CA 1
ATOM 799 C C . LEU A 1 102 ? 14.411 1.115 -7.310 1.00 93.50 102 LEU A C 1
ATOM 801 O O . LEU A 1 102 ? 15.416 1.149 -8.015 1.00 93.50 102 LEU A O 1
ATOM 805 N N . ASP A 1 103 ? 13.184 0.923 -7.789 1.00 90.88 103 ASP A N 1
ATOM 806 C CA . ASP A 1 103 ? 12.887 0.692 -9.203 1.00 90.88 103 ASP A CA 1
ATOM 807 C C . ASP A 1 103 ? 13.354 1.862 -10.078 1.00 90.88 103 ASP A C 1
ATOM 809 O O . ASP A 1 103 ? 14.177 1.712 -10.983 1.00 90.88 103 ASP A O 1
ATOM 813 N N . GLY A 1 104 ? 12.951 3.084 -9.713 1.00 89.12 104 GLY A N 1
ATOM 814 C CA . GLY A 1 104 ? 13.380 4.290 -10.417 1.00 89.12 104 GLY A CA 1
ATOM 815 C C . GLY A 1 104 ? 14.902 4.474 -10.415 1.00 89.12 104 GLY A C 1
ATOM 816 O O . GLY A 1 104 ? 15.486 4.853 -11.429 1.00 89.12 104 GLY A O 1
ATOM 817 N N . THR A 1 105 ? 15.581 4.178 -9.302 1.00 89.44 105 THR A N 1
ATOM 818 C CA . THR A 1 105 ? 17.053 4.272 -9.231 1.00 89.44 105 THR A CA 1
ATOM 819 C C . THR A 1 105 ? 17.782 3.157 -9.985 1.00 89.44 105 THR A C 1
ATOM 821 O O . THR A 1 105 ? 18.875 3.403 -10.510 1.00 89.44 105 THR A O 1
ATOM 824 N N . TYR A 1 106 ? 17.194 1.963 -10.075 1.00 89.94 106 TYR A N 1
ATOM 825 C CA . TYR A 1 106 ? 17.672 0.880 -10.929 1.00 89.94 106 TYR A CA 1
ATOM 826 C C . TYR A 1 106 ? 17.578 1.282 -12.402 1.00 89.94 106 TYR A C 1
ATOM 828 O O . TYR A 1 106 ? 18.575 1.186 -13.117 1.00 89.94 106 TYR A O 1
ATOM 836 N N . TYR A 1 107 ? 16.448 1.854 -12.826 1.00 86.44 107 TYR A N 1
ATOM 837 C CA . TYR A 1 107 ? 16.261 2.338 -14.196 1.00 86.44 107 TYR A CA 1
ATOM 838 C C . TYR A 1 107 ? 17.264 3.444 -14.583 1.00 86.44 107 TYR A C 1
ATOM 840 O O . TYR A 1 107 ? 17.681 3.557 -15.734 1.00 86.44 107 TYR A O 1
ATOM 848 N N . LEU A 1 108 ? 17.723 4.238 -13.609 1.00 87.00 108 LEU A N 1
ATOM 849 C CA . LEU A 1 108 ? 18.799 5.226 -13.782 1.00 87.00 108 LEU A CA 1
ATOM 850 C C . LEU A 1 108 ? 20.220 4.620 -13.761 1.00 87.00 108 LEU A C 1
ATOM 852 O O . LEU A 1 108 ? 21.206 5.363 -13.823 1.00 87.00 108 LEU A O 1
ATOM 856 N N . GLY A 1 109 ? 20.351 3.298 -13.629 1.00 86.81 109 GLY A N 1
ATOM 857 C CA . GLY A 1 109 ? 21.622 2.571 -13.592 1.00 86.81 109 GLY A CA 1
ATOM 858 C C . GLY A 1 109 ? 22.449 2.810 -12.325 1.00 86.81 109 GLY A C 1
ATOM 859 O O . GLY A 1 109 ? 23.671 2.663 -12.351 1.00 86.81 109 GLY A O 1
ATOM 860 N N . LYS A 1 110 ? 21.820 3.245 -11.224 1.00 89.00 110 LYS A N 1
ATOM 861 C CA . LYS A 1 110 ? 22.516 3.617 -9.976 1.00 89.00 110 LYS A CA 1
ATOM 862 C C . LYS A 1 110 ? 22.530 2.515 -8.921 1.00 89.00 110 LYS A C 1
ATOM 864 O O . LYS A 1 110 ? 23.369 2.562 -8.024 1.00 89.00 110 LYS A O 1
ATOM 869 N N . VAL A 1 111 ? 21.606 1.560 -8.999 1.00 90.50 111 VAL A N 1
ATOM 870 C CA . VAL A 1 111 ? 21.394 0.519 -7.982 1.00 90.50 111 VAL A CA 1
ATOM 871 C C . VAL A 1 111 ? 21.209 -0.840 -8.657 1.00 90.50 111 VAL A C 1
ATOM 873 O O . VAL A 1 111 ? 20.852 -0.917 -9.826 1.00 90.50 111 VAL A O 1
ATOM 876 N N . ASN A 1 112 ? 21.489 -1.917 -7.922 1.00 90.75 112 ASN A N 1
ATOM 877 C CA . ASN A 1 112 ? 21.261 -3.290 -8.366 1.00 90.75 112 ASN A CA 1
ATOM 878 C C . ASN A 1 112 ? 19.764 -3.658 -8.311 1.00 90.75 112 ASN A C 1
ATOM 880 O O . ASN A 1 112 ? 19.107 -3.409 -7.300 1.00 90.75 112 ASN A O 1
ATOM 884 N N . GLU A 1 113 ? 19.274 -4.322 -9.357 1.00 90.25 113 GLU A N 1
ATOM 885 C CA . GLU A 1 113 ? 17.907 -4.841 -9.517 1.00 90.25 113 GLU A CA 1
ATOM 886 C C . GLU A 1 113 ? 17.420 -5.689 -8.334 1.00 90.25 113 GLU A C 1
ATOM 888 O O . GLU A 1 113 ? 16.263 -5.606 -7.926 1.00 90.25 113 GLU A O 1
ATOM 893 N N . TRP A 1 114 ? 18.318 -6.457 -7.708 1.00 92.19 114 TRP A N 1
ATOM 894 C CA . TRP A 1 114 ? 17.975 -7.347 -6.593 1.00 92.19 114 TRP A CA 1
ATOM 895 C C . TRP A 1 114 ? 17.273 -6.638 -5.432 1.00 92.19 114 TRP A C 1
ATOM 897 O O . TRP A 1 114 ? 16.432 -7.239 -4.758 1.00 92.19 114 TRP A O 1
ATOM 907 N N . TRP A 1 115 ? 17.590 -5.361 -5.205 1.00 92.25 115 TRP A N 1
ATOM 908 C CA . TRP A 1 115 ? 16.931 -4.573 -4.172 1.00 92.25 115 TRP A CA 1
ATOM 909 C C . TRP A 1 115 ? 15.446 -4.381 -4.462 1.00 92.25 115 TRP A C 1
ATOM 911 O O . TRP A 1 115 ? 14.637 -4.522 -3.545 1.00 92.25 115 TRP A O 1
ATOM 921 N N . PHE A 1 116 ? 15.069 -4.142 -5.719 1.00 93.00 116 PHE A N 1
ATOM 922 C CA . PHE A 1 116 ? 13.663 -4.054 -6.091 1.00 93.00 116 PHE A CA 1
ATOM 923 C C . PHE A 1 116 ? 12.939 -5.363 -5.774 1.00 93.00 116 PHE A C 1
ATOM 925 O O . PHE A 1 116 ? 11.926 -5.342 -5.080 1.00 93.00 116 PHE A O 1
ATOM 932 N N . HIS A 1 117 ? 13.484 -6.512 -6.186 1.00 93.38 117 HIS A N 1
ATOM 933 C CA . HIS A 1 117 ? 12.829 -7.804 -5.968 1.00 93.38 117 HIS A CA 1
ATOM 934 C C . HIS A 1 117 ? 12.564 -8.086 -4.485 1.00 93.38 117 HIS A C 1
ATOM 936 O O . HIS A 1 117 ? 11.462 -8.500 -4.125 1.00 93.38 117 HIS A O 1
ATOM 942 N N . ILE A 1 118 ? 13.546 -7.838 -3.612 1.00 94.75 118 ILE A N 1
ATOM 943 C CA .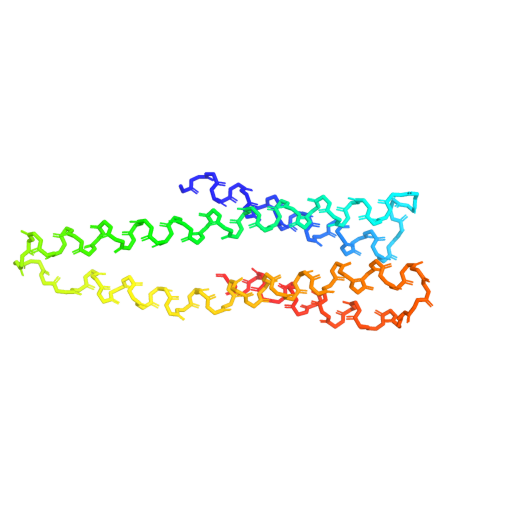 ILE A 1 118 ? 13.398 -8.065 -2.166 1.00 94.75 118 ILE A CA 1
ATOM 944 C C . ILE A 1 118 ? 12.251 -7.213 -1.611 1.00 94.75 118 ILE A C 1
ATOM 946 O O . ILE A 1 118 ? 11.355 -7.731 -0.940 1.00 94.75 118 ILE A O 1
ATOM 950 N N . PHE A 1 119 ? 12.256 -5.912 -1.901 1.00 95.81 119 PHE A N 1
ATOM 951 C CA . PHE A 1 119 ? 11.252 -4.989 -1.377 1.00 95.81 119 PHE A CA 1
ATOM 952 C C . PHE A 1 119 ? 9.872 -5.217 -1.997 1.00 95.81 119 PHE A C 1
ATOM 954 O O . PHE A 1 119 ? 8.868 -5.157 -1.285 1.00 95.81 119 PHE A O 1
ATOM 961 N N . TYR A 1 120 ? 9.809 -5.545 -3.284 1.00 95.44 120 TYR A N 1
ATOM 962 C CA . TYR A 1 120 ? 8.571 -5.854 -3.987 1.00 95.44 120 TYR A CA 1
ATOM 963 C C . TYR A 1 120 ? 7.892 -7.099 -3.409 1.00 95.44 120 TYR A C 1
ATOM 965 O O . TYR A 1 120 ? 6.731 -7.038 -3.003 1.00 95.44 120 TYR A O 1
ATOM 973 N N . TRP A 1 121 ? 8.619 -8.210 -3.267 1.00 95.25 121 TRP A N 1
ATOM 974 C CA . TRP A 1 121 ? 8.055 -9.442 -2.709 1.00 95.25 121 TRP A CA 1
ATOM 975 C C . TRP A 1 121 ? 7.636 -9.291 -1.247 1.00 95.25 121 TRP A C 1
ATOM 977 O O . TRP A 1 121 ? 6.577 -9.789 -0.856 1.00 95.25 121 TRP A O 1
ATOM 987 N N . LEU A 1 122 ? 8.410 -8.554 -0.443 1.00 95.19 122 LEU A N 1
ATOM 988 C CA . LEU A 1 122 ? 7.994 -8.205 0.915 1.00 95.19 122 LEU A CA 1
ATOM 989 C C . LEU A 1 122 ? 6.721 -7.353 0.905 1.00 95.19 122 LEU A C 1
ATOM 991 O O . LEU A 1 122 ? 5.820 -7.606 1.704 1.00 95.19 122 LEU A O 1
ATOM 995 N N . THR A 1 123 ? 6.611 -6.387 -0.009 1.00 95.75 123 THR A N 1
ATOM 996 C CA . THR A 1 123 ? 5.401 -5.569 -0.166 1.00 95.75 123 THR A CA 1
ATOM 997 C C . THR A 1 123 ? 4.194 -6.446 -0.475 1.00 95.75 123 THR A C 1
ATOM 999 O O . THR A 1 123 ? 3.188 -6.345 0.219 1.00 95.75 123 THR A O 1
ATOM 1002 N N . VAL A 1 124 ? 4.297 -7.353 -1.448 1.00 95.06 124 VAL A N 1
ATOM 1003 C CA . VAL A 1 124 ? 3.211 -8.280 -1.808 1.00 95.06 124 VAL A CA 1
ATOM 1004 C C . VAL A 1 124 ? 2.805 -9.147 -0.612 1.00 95.06 124 VAL A C 1
ATOM 1006 O O . VAL A 1 124 ? 1.618 -9.267 -0.312 1.00 95.06 124 VAL A O 1
ATOM 1009 N N . TYR A 1 125 ? 3.773 -9.695 0.126 1.00 94.75 125 TYR A N 1
ATOM 1010 C CA . TYR A 1 125 ? 3.495 -10.487 1.326 1.00 94.75 125 TYR A CA 1
ATOM 1011 C C . TYR A 1 125 ? 2.739 -9.684 2.394 1.00 94.75 125 TYR A C 1
ATOM 1013 O O . TYR A 1 125 ? 1.725 -10.151 2.918 1.00 94.75 125 TYR A O 1
ATOM 1021 N N . TYR A 1 126 ? 3.197 -8.470 2.712 1.00 92.38 126 TYR A N 1
ATOM 1022 C CA . TYR A 1 126 ? 2.528 -7.623 3.700 1.00 92.38 126 TYR A CA 1
ATOM 1023 C C . TYR A 1 126 ? 1.180 -7.091 3.206 1.00 92.38 126 TYR A C 1
ATOM 1025 O O . TYR A 1 126 ? 0.284 -6.924 4.026 1.00 92.38 126 TYR A O 1
ATOM 1033 N N . PHE A 1 127 ? 1.009 -6.884 1.899 1.00 91.56 127 PHE A N 1
ATOM 1034 C CA . PHE A 1 127 ? -0.256 -6.463 1.299 1.00 91.56 127 PHE A CA 1
ATOM 1035 C C . PHE A 1 127 ? -1.342 -7.537 1.424 1.00 91.56 127 PHE A C 1
ATOM 1037 O O . PHE A 1 127 ? -2.488 -7.208 1.695 1.00 91.56 127 PHE A O 1
ATOM 1044 N N . ILE A 1 128 ? -0.984 -8.815 1.266 1.00 89.50 128 ILE A N 1
ATOM 1045 C CA . ILE A 1 128 ? -1.920 -9.944 1.421 1.00 89.50 128 ILE A CA 1
ATOM 1046 C C . ILE A 1 128 ? -2.184 -10.256 2.901 1.00 89.50 128 ILE A C 1
ATOM 1048 O O . ILE A 1 128 ? -3.258 -10.733 3.262 1.00 89.50 128 ILE A O 1
ATOM 1052 N N . LYS A 1 129 ? -1.188 -10.033 3.765 1.00 83.50 129 LYS A N 1
ATOM 1053 C CA . LYS A 1 129 ? -1.287 -10.299 5.205 1.00 83.50 129 LYS A CA 1
ATOM 1054 C C . LYS A 1 129 ? -2.090 -9.240 5.971 1.00 83.50 129 LYS A C 1
ATOM 1056 O O . LYS A 1 129 ? -2.613 -9.565 7.040 1.00 83.50 129 LYS A O 1
ATOM 1061 N N . ALA A 1 130 ? -2.080 -7.994 5.496 1.00 69.12 130 ALA A N 1
ATOM 1062 C CA . ALA A 1 130 ? -2.793 -6.861 6.090 1.00 69.12 130 ALA A CA 1
ATOM 1063 C C . ALA A 1 130 ? -4.309 -6.988 5.889 1.00 69.12 130 ALA A C 1
ATOM 1065 O O . ALA A 1 130 ? -5.032 -6.709 6.872 1.00 69.12 130 ALA A O 1
#

Foldseek 3Di:
DVVLVVLLVLLVVLLVVLVCCLPVVPPVPCNLVSLVVSLVSLVVSLVVVVVVLVVVLVVQVVVCVVPVVVPCPSNVVSVVVCVQPVVLSVLLSVLSVQLSVQSVCVSVVNDDPVSNVVSSVSSVVSSVRD

pLDDT: mean 90.24, std 5.8, range [63.56, 96.12]

Secondary structure (DSSP, 8-state):
-HHHHHHHHHHHHHHHHHHHHHHH-SSGGGHHHHHHHHHHHHHHHHHHHHHHHHHHHHHHHHHHHH-GGG-THHHHHHHHHHHHHHHHHHHHHHHHHHHHHHHHHHHTTSS-THHHHHHHHHHHHHHHH-

Sequence (130 aa):
MILSYIMVAVSGVGLALVGLNHYLNFWPTTHITLDLLVSIIFIATQTLVMFFFVGTGVNIKEYTQDHPEIGDKFYKGVLGIKRKLYPPTMMVTMLFMAAVILDGTYYLGKVNEWWFHIFYWLTVYYFIKA